Protein AF-A0A0F9JT16-F1 (afdb_monomer_lite)

Sequence (83 aa):
MKITIKNKEKHPKIIIWQSFPCGTMIEFNDGIRAMVIENVYGQKELLLLSHWLNGERFELARKYKTYPVAKILGTIKEIIVEK

Radius of gyration: 16.87 Å; chains: 1; bounding box: 36×26×65 Å

Organism: NCBI:txid412755

Structure (mmCIF, N/CA/C/O backbone):
data_AF-A0A0F9JT16-F1
#
_entry.id   AF-A0A0F9JT16-F1
#
loop_
_atom_site.group_PDB
_atom_site.id
_atom_site.type_symbol
_atom_site.label_atom_id
_atom_site.label_alt_id
_atom_site.label_comp_id
_atom_site.label_asym_id
_atom_site.label_entity_id
_atom_site.label_seq_id
_atom_site.pdbx_PDB_ins_code
_atom_site.Cartn_x
_atom_site.Cartn_y
_atom_site.Cartn_z
_atom_site.occupancy
_atom_site.B_iso_or_equiv
_atom_site.auth_seq_id
_atom_site.auth_comp_id
_atom_site.auth_asym_id
_atom_site.auth_atom_id
_atom_site.pdbx_PDB_model_num
ATOM 1 N N . MET A 1 1 ? -19.013 -6.991 -44.570 1.00 43.44 1 MET A N 1
ATOM 2 C CA . MET A 1 1 ? -19.202 -6.190 -43.337 1.00 43.44 1 MET A CA 1
ATOM 3 C C . MET A 1 1 ? -17.821 -5.901 -42.755 1.00 43.44 1 MET A C 1
ATOM 5 O O . MET A 1 1 ? -17.062 -6.846 -42.592 1.00 43.44 1 MET A O 1
ATOM 9 N N . LYS A 1 2 ? -17.437 -4.633 -42.547 1.00 42.62 2 LYS A N 1
ATOM 10 C CA . LYS A 1 2 ? -16.080 -4.261 -42.097 1.00 42.62 2 LYS A CA 1
ATOM 11 C C . LYS A 1 2 ? -16.125 -3.933 -40.603 1.00 42.62 2 LYS A C 1
ATOM 13 O O . LYS A 1 2 ? -16.711 -2.926 -40.222 1.00 42.62 2 LYS A O 1
ATOM 18 N N . ILE A 1 3 ? -15.568 -4.810 -39.769 1.00 44.47 3 ILE A N 1
ATOM 19 C CA . ILE A 1 3 ? -15.498 -4.620 -38.315 1.00 44.47 3 ILE A CA 1
ATOM 20 C C . ILE A 1 3 ? -14.169 -3.938 -38.005 1.00 44.47 3 ILE A C 1
ATOM 22 O O . ILE A 1 3 ? -13.103 -4.504 -38.237 1.00 44.47 3 ILE A O 1
ATOM 26 N N . THR A 1 4 ? -14.231 -2.713 -37.495 1.00 46.69 4 THR A N 1
ATOM 27 C CA . THR A 1 4 ? -13.048 -1.953 -37.085 1.00 46.69 4 THR A CA 1
ATOM 28 C C . THR A 1 4 ? -12.911 -2.055 -35.570 1.00 46.69 4 THR A C 1
ATOM 30 O O . THR A 1 4 ? -13.643 -1.399 -34.830 1.00 46.69 4 THR A O 1
ATOM 33 N N . ILE A 1 5 ? -11.982 -2.886 -35.097 1.00 54.88 5 ILE A N 1
ATOM 34 C CA . ILE A 1 5 ? -11.646 -2.984 -33.673 1.00 54.88 5 ILE A CA 1
ATOM 35 C C . ILE A 1 5 ? -10.736 -1.799 -33.336 1.00 54.88 5 ILE A C 1
ATOM 37 O O . ILE A 1 5 ? -9.562 -1.779 -33.695 1.00 54.88 5 ILE A O 1
ATOM 41 N N . LYS A 1 6 ? -11.283 -0.776 -32.672 1.00 54.16 6 LYS A N 1
ATOM 42 C CA . LYS A 1 6 ? -10.475 0.297 -32.080 1.00 54.16 6 LYS A CA 1
ATOM 43 C C . LYS A 1 6 ? -9.899 -0.218 -30.764 1.00 54.16 6 LYS A C 1
ATOM 45 O O . LYS A 1 6 ? -10.629 -0.312 -29.778 1.00 54.16 6 LYS A O 1
ATOM 50 N N . ASN A 1 7 ? -8.605 -0.532 -30.740 1.00 54.41 7 ASN A N 1
ATOM 51 C CA . ASN A 1 7 ? -7.887 -0.716 -29.482 1.00 54.41 7 ASN A CA 1
ATOM 52 C C . ASN A 1 7 ? -7.956 0.605 -28.708 1.00 54.41 7 ASN A C 1
ATOM 54 O O . ASN A 1 7 ? -7.315 1.585 -29.075 1.00 54.41 7 ASN A O 1
ATOM 58 N N . LYS A 1 8 ? -8.791 0.657 -27.664 1.00 56.31 8 LYS A N 1
ATOM 59 C CA . LYS A 1 8 ? -8.733 1.743 -26.686 1.00 56.31 8 LYS A CA 1
ATOM 60 C C . LYS A 1 8 ? -7.438 1.552 -25.913 1.00 56.31 8 LYS A C 1
ATOM 62 O O . LYS A 1 8 ? -7.351 0.625 -25.108 1.00 56.31 8 LYS A O 1
ATOM 67 N N . GLU A 1 9 ? -6.455 2.411 -26.155 1.00 54.81 9 GLU A N 1
ATOM 68 C CA . GLU A 1 9 ? -5.318 2.552 -25.252 1.00 54.81 9 GLU A CA 1
ATOM 69 C C . GLU A 1 9 ? -5.875 2.850 -23.857 1.00 54.81 9 GLU A C 1
ATOM 71 O O . GLU A 1 9 ? -6.447 3.908 -23.587 1.00 54.81 9 GLU A O 1
ATOM 76 N N . LYS A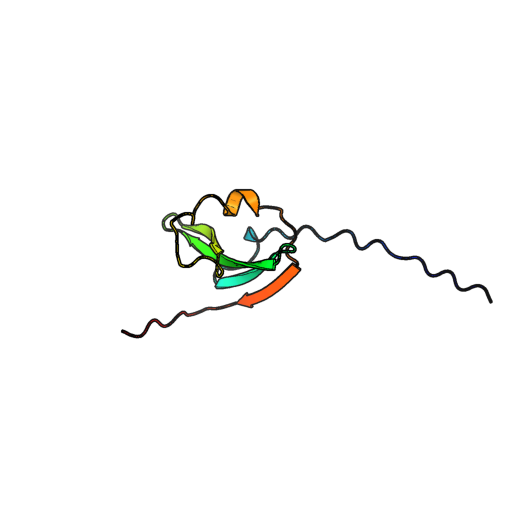 1 10 ? -5.808 1.855 -22.968 1.00 58.25 10 LYS A N 1
ATOM 77 C CA . LYS A 1 10 ? -6.117 2.055 -21.558 1.00 58.25 10 LYS A CA 1
ATOM 78 C C . LYS A 1 10 ? -4.951 2.842 -20.985 1.00 58.25 10 LYS A C 1
ATOM 80 O O . LYS A 1 10 ? -3.968 2.247 -20.555 1.00 58.25 10 LYS A O 1
ATOM 85 N N . HIS A 1 11 ? -5.055 4.167 -20.982 1.00 56.09 11 HIS A N 1
ATOM 86 C CA . HIS A 1 11 ? -4.149 4.970 -20.175 1.00 56.09 11 HIS A CA 1
ATOM 87 C C . HIS A 1 11 ? -4.267 4.476 -18.727 1.00 56.09 11 HIS A C 1
ATOM 89 O O . HIS A 1 11 ? -5.388 4.421 -18.200 1.00 56.09 11 HIS A O 1
ATOM 95 N N . PRO A 1 12 ? -3.162 4.041 -18.098 1.00 57.81 12 PRO A N 1
ATOM 96 C CA . PRO A 1 12 ? -3.210 3.582 -16.724 1.00 57.81 12 PRO A CA 1
ATOM 97 C C . PRO A 1 12 ? -3.736 4.733 -15.870 1.00 57.81 12 PRO A C 1
ATOM 99 O O . PRO A 1 12 ? -3.183 5.833 -15.877 1.00 57.81 12 PRO A O 1
ATOM 102 N N . LYS A 1 13 ? -4.847 4.498 -15.164 1.00 63.44 13 LYS A N 1
ATOM 103 C CA . LYS A 1 13 ? -5.330 5.458 -14.175 1.00 63.44 13 LYS A CA 1
ATOM 104 C C . LYS A 1 13 ? -4.232 5.597 -13.128 1.00 63.44 13 LYS A C 1
ATOM 106 O O . LYS A 1 13 ? -3.866 4.614 -12.490 1.00 63.44 13 LYS A O 1
ATOM 111 N N . ILE A 1 14 ? -3.701 6.804 -12.977 1.00 65.81 14 ILE A N 1
ATOM 112 C CA . ILE A 1 14 ? -2.773 7.120 -11.894 1.00 65.81 14 ILE A CA 1
ATOM 113 C C . ILE A 1 14 ? -3.563 6.968 -10.593 1.00 65.81 14 ILE A C 1
ATOM 115 O O . ILE A 1 14 ? -4.564 7.654 -10.386 1.00 65.81 14 ILE A O 1
ATOM 119 N N . ILE A 1 15 ? -3.147 6.032 -9.746 1.00 70.69 15 ILE A N 1
ATOM 120 C CA . ILE A 1 15 ? -3.777 5.774 -8.452 1.00 70.69 15 ILE A CA 1
ATOM 121 C C . ILE A 1 15 ? -2.884 6.373 -7.368 1.00 70.69 15 ILE A C 1
ATOM 123 O O . ILE A 1 15 ? -1.720 6.007 -7.239 1.00 70.69 15 ILE A O 1
ATOM 127 N N . ILE A 1 16 ? -3.449 7.294 -6.587 1.00 81.06 16 ILE A N 1
ATOM 128 C CA . ILE A 1 16 ? -2.782 7.956 -5.461 1.00 81.06 16 ILE A CA 1
ATOM 129 C C . ILE A 1 16 ? -3.114 7.163 -4.198 1.00 81.06 16 ILE A C 1
ATOM 131 O O . ILE A 1 16 ? -4.224 7.264 -3.669 1.00 81.06 16 ILE A O 1
ATOM 135 N N . TRP A 1 17 ? -2.174 6.357 -3.709 1.00 85.56 17 TRP A N 1
ATOM 136 C CA . TRP A 1 17 ? -2.422 5.441 -2.590 1.00 85.56 17 TR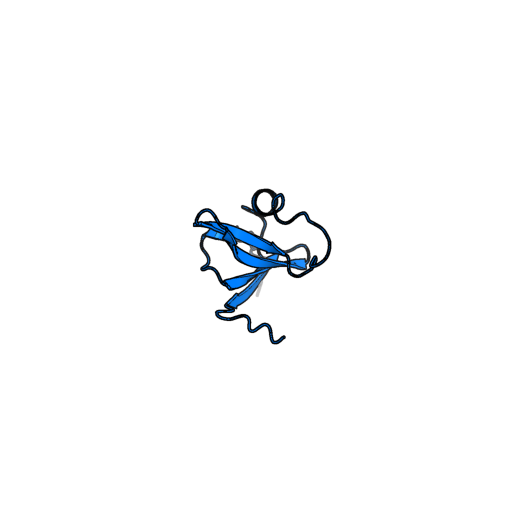P A CA 1
ATOM 137 C C . TRP A 1 17 ? -2.786 6.151 -1.279 1.00 85.56 17 TRP A C 1
ATOM 139 O O . TRP A 1 17 ? -3.481 5.570 -0.451 1.00 85.56 17 TRP A O 1
ATOM 149 N N . GLN A 1 18 ? -2.402 7.421 -1.102 1.00 85.31 18 GLN A N 1
ATOM 150 C CA . GLN A 1 18 ? -2.776 8.225 0.070 1.00 85.31 18 GLN A CA 1
ATOM 151 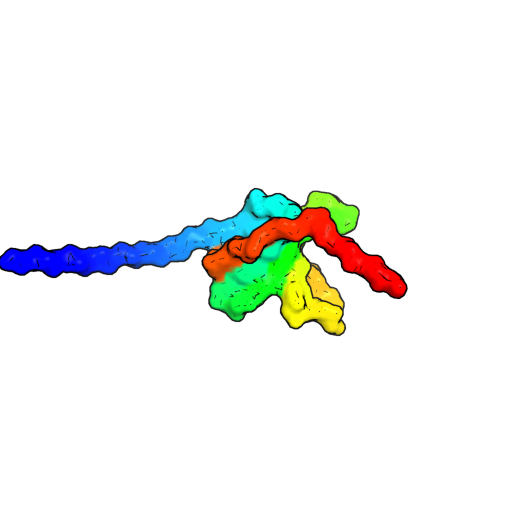C C . GLN A 1 18 ? -4.297 8.397 0.215 1.00 85.31 18 GLN A C 1
ATOM 153 O O . GLN A 1 18 ? -4.786 8.689 1.309 1.00 85.31 18 GLN A O 1
ATOM 158 N N . SER A 1 19 ? -5.056 8.212 -0.870 1.00 86.75 19 SER A N 1
ATOM 159 C CA . SER A 1 19 ? -6.522 8.241 -0.835 1.00 86.75 19 SER A CA 1
ATOM 160 C C . SER A 1 19 ? -7.136 7.012 -0.152 1.00 86.75 19 SER A C 1
ATOM 162 O O . SER A 1 19 ? -8.273 7.081 0.308 1.00 86.75 19 SER A O 1
ATOM 164 N N . PHE A 1 20 ? -6.394 5.909 -0.019 1.00 88.19 20 PHE A N 1
ATOM 165 C CA . PHE A 1 20 ? -6.890 4.679 0.598 1.00 88.19 20 PHE A CA 1
ATOM 166 C C . PHE A 1 20 ? -6.796 4.709 2.127 1.00 88.19 20 PHE A C 1
ATOM 168 O O . PHE A 1 20 ? -5.909 5.373 2.673 1.00 88.19 20 PHE A O 1
ATOM 175 N N . PRO A 1 21 ? -7.693 4.014 2.848 1.00 90.12 21 PRO A N 1
ATOM 176 C CA . PRO A 1 21 ? -7.617 3.922 4.303 1.00 90.12 21 PRO A CA 1
ATOM 177 C C . PRO A 1 21 ? -6.379 3.135 4.754 1.00 90.12 21 PRO A C 1
ATOM 179 O O . PRO A 1 21 ? -5.883 2.268 4.026 1.00 90.12 21 PRO A O 1
ATOM 182 N N . CYS A 1 22 ? -5.898 3.410 5.968 1.00 90.06 22 CYS A N 1
ATOM 183 C CA . CYS A 1 22 ? -4.856 2.600 6.601 1.00 90.06 22 CYS A CA 1
ATOM 184 C C . CYS A 1 22 ? -5.315 1.134 6.721 1.00 90.06 22 CYS A C 1
ATOM 186 O O . CYS A 1 22 ? -6.510 0.853 6.820 1.00 90.06 22 CYS A O 1
ATOM 188 N N . GLY A 1 23 ? -4.373 0.199 6.635 1.00 88.81 23 GLY A N 1
ATOM 189 C CA . GLY A 1 23 ? -4.632 -1.234 6.501 1.00 88.81 23 GLY A CA 1
ATOM 190 C C . GLY A 1 23 ? -4.860 -1.702 5.059 1.00 88.81 23 GLY A C 1
ATOM 191 O O . GLY A 1 23 ? -4.893 -2.905 4.804 1.00 88.81 23 GLY A O 1
ATOM 192 N N . THR A 1 24 ? -5.005 -0.794 4.085 1.00 92.00 24 THR A N 1
ATOM 193 C CA . THR A 1 24 ? -5.177 -1.188 2.675 1.00 92.00 24 THR A CA 1
ATOM 194 C C . THR A 1 24 ? -3.885 -1.763 2.114 1.00 92.00 24 THR A C 1
ATOM 196 O O . THR A 1 24 ? -2.866 -1.079 2.075 1.00 92.00 24 THR A O 1
ATOM 199 N N . MET A 1 25 ? -3.940 -2.996 1.620 1.00 91.12 25 MET A N 1
ATOM 200 C CA . MET A 1 25 ? -2.858 -3.615 0.868 1.00 91.12 25 MET A CA 1
ATOM 201 C C . MET A 1 25 ? -2.984 -3.312 -0.625 1.00 91.12 25 MET A C 1
ATOM 203 O O . MET A 1 25 ? -4.052 -3.462 -1.222 1.00 91.12 25 MET A O 1
ATOM 207 N N . ILE A 1 26 ? -1.870 -2.939 -1.240 1.00 89.69 26 ILE A N 1
ATOM 208 C CA . ILE A 1 26 ? -1.752 -2.593 -2.655 1.00 89.69 26 ILE A CA 1
ATOM 209 C C . ILE A 1 26 ? -0.586 -3.357 -3.286 1.00 89.69 26 ILE A C 1
ATOM 211 O O . ILE A 1 26 ? 0.421 -3.624 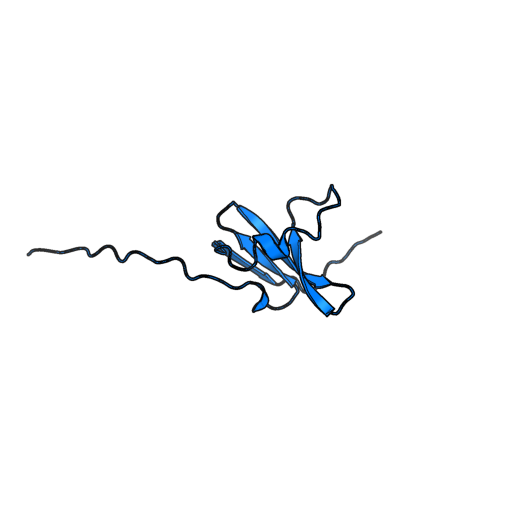-2.632 1.00 89.69 26 ILE A O 1
ATOM 215 N N . GLU A 1 27 ? -0.722 -3.707 -4.562 1.00 87.69 27 GLU A N 1
ATOM 216 C CA . GLU A 1 27 ? 0.370 -4.220 -5.395 1.00 87.69 27 GLU A CA 1
ATOM 217 C C . GLU A 1 27 ? 0.635 -3.214 -6.518 1.00 87.69 27 GLU A C 1
ATOM 219 O O . GLU A 1 27 ? -0.298 -2.785 -7.199 1.00 87.69 27 GLU A O 1
ATOM 224 N N . PHE A 1 28 ? 1.891 -2.818 -6.695 1.00 86.31 28 PHE A N 1
ATOM 225 C CA . PHE A 1 28 ? 2.345 -1.922 -7.756 1.00 86.31 28 PHE A CA 1
ATOM 226 C C . PHE A 1 28 ? 2.662 -2.695 -9.041 1.00 86.31 28 PHE A C 1
ATOM 228 O O . PHE A 1 28 ? 2.841 -3.911 -9.022 1.00 86.31 28 PHE A O 1
ATOM 235 N N . ASN A 1 29 ? 2.741 -1.991 -10.173 1.00 83.62 29 ASN A N 1
ATOM 236 C CA . ASN A 1 29 ? 3.031 -2.612 -11.475 1.00 83.62 29 ASN A CA 1
ATOM 237 C C . ASN A 1 29 ? 4.403 -3.308 -11.561 1.00 83.62 29 ASN A C 1
ATOM 239 O O . ASN A 1 29 ? 4.587 -4.158 -12.426 1.00 83.62 29 ASN A O 1
ATOM 243 N N . ASP A 1 30 ? 5.350 -2.968 -10.686 1.00 83.31 30 ASP A N 1
ATOM 244 C CA . ASP A 1 30 ? 6.651 -3.639 -10.567 1.00 83.31 30 ASP A CA 1
ATOM 245 C C . ASP A 1 30 ? 6.602 -4.899 -9.675 1.00 83.31 30 ASP A C 1
ATOM 247 O O . ASP A 1 30 ? 7.628 -5.531 -9.434 1.00 83.31 30 ASP A O 1
ATOM 251 N N . GLY A 1 31 ? 5.413 -5.280 -9.194 1.00 82.06 31 GLY A N 1
ATOM 252 C CA .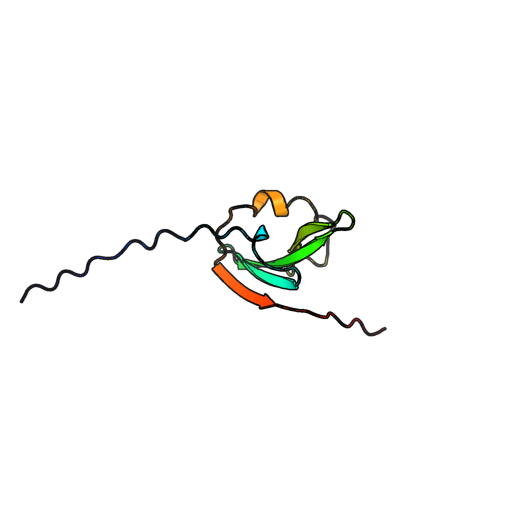 GLY A 1 31 ? 5.182 -6.454 -8.353 1.00 82.06 31 GLY A CA 1
ATOM 253 C C . GLY A 1 31 ? 5.370 -6.207 -6.856 1.00 82.06 31 GLY A C 1
ATOM 254 O O . GLY A 1 31 ? 5.114 -7.110 -6.054 1.00 82.06 31 GLY A O 1
ATOM 255 N N . ILE A 1 32 ? 5.773 -5.000 -6.443 1.00 85.31 32 ILE A N 1
ATOM 256 C CA . ILE A 1 32 ? 5.942 -4.676 -5.025 1.00 85.31 32 ILE A CA 1
ATOM 257 C C . ILE A 1 32 ? 4.587 -4.638 -4.328 1.00 85.31 32 ILE A C 1
ATOM 259 O O . ILE A 1 32 ? 3.635 -4.021 -4.804 1.00 85.31 32 ILE A O 1
ATOM 263 N N . ARG A 1 33 ? 4.521 -5.255 -3.146 1.00 86.38 33 ARG A N 1
ATOM 264 C CA . ARG A 1 33 ? 3.354 -5.202 -2.265 1.00 86.38 33 ARG A CA 1
ATOM 265 C C . ARG A 1 33 ? 3.628 -4.317 -1.067 1.00 86.38 33 ARG A C 1
ATOM 267 O O . ARG A 1 33 ? 4.659 -4.461 -0.407 1.00 86.38 33 ARG A O 1
ATOM 274 N N . ALA A 1 34 ? 2.676 -3.449 -0.768 1.00 87.12 34 ALA A N 1
ATOM 275 C CA . ALA A 1 34 ? 2.743 -2.555 0.369 1.00 87.12 34 ALA A CA 1
ATOM 276 C C . ALA A 1 34 ? 1.396 -2.459 1.082 1.00 87.12 34 ALA A C 1
ATOM 278 O O . ALA A 1 34 ? 0.348 -2.705 0.488 1.00 87.12 34 ALA A O 1
ATOM 279 N N . MET A 1 35 ? 1.430 -2.066 2.347 1.00 89.06 35 MET A N 1
ATOM 280 C CA . MET A 1 35 ? 0.256 -1.695 3.124 1.00 89.06 35 MET A CA 1
ATOM 281 C C . MET A 1 35 ? 0.299 -0.201 3.425 1.00 89.06 35 MET A C 1
ATOM 283 O O . MET A 1 35 ? 1.332 0.316 3.839 1.00 89.06 35 MET A O 1
ATOM 287 N N . VAL A 1 36 ? -0.822 0.490 3.243 1.00 89.38 36 VAL A N 1
ATOM 288 C CA . VAL A 1 36 ? -0.990 1.861 3.729 1.00 89.38 36 VAL A CA 1
ATOM 289 C C . VAL A 1 36 ? -1.067 1.809 5.248 1.00 89.38 36 VAL A C 1
ATOM 291 O O . VAL A 1 36 ? -1.960 1.165 5.791 1.00 89.38 36 VAL A O 1
ATOM 294 N N . ILE A 1 37 ? -0.154 2.476 5.936 1.00 87.69 37 ILE A N 1
ATOM 295 C CA . ILE A 1 37 ? -0.137 2.575 7.397 1.00 87.69 37 ILE A CA 1
ATOM 296 C C . ILE A 1 37 ? -0.100 4.046 7.809 1.00 87.69 37 ILE A C 1
ATOM 298 O O . ILE A 1 37 ? 0.125 4.925 6.978 1.00 87.69 37 ILE A O 1
ATOM 302 N N . GLU A 1 38 ? -0.331 4.309 9.087 1.00 87.38 38 GLU A N 1
ATOM 303 C CA . GLU A 1 38 ? -0.106 5.618 9.690 1.00 87.38 38 GLU A CA 1
ATOM 304 C C . GLU A 1 38 ? 1.164 5.557 10.537 1.00 87.38 38 GLU A C 1
ATOM 306 O O . GLU A 1 38 ? 1.368 4.602 11.287 1.00 87.38 38 GLU A O 1
ATOM 311 N N . ASN A 1 39 ? 2.035 6.549 10.384 1.00 83.25 39 ASN A N 1
ATOM 312 C CA . ASN A 1 39 ? 3.269 6.630 11.150 1.00 83.25 39 ASN A CA 1
ATOM 313 C C . ASN A 1 39 ? 3.058 7.297 12.514 1.00 83.25 39 ASN A C 1
ATOM 315 O O . ASN A 1 39 ? 1.981 7.799 12.826 1.00 83.25 39 ASN A O 1
ATOM 319 N N . VAL A 1 40 ? 4.122 7.366 13.319 1.00 82.44 40 VAL A N 1
ATOM 320 C CA . VAL A 1 40 ? 4.084 7.965 14.669 1.00 82.44 40 VAL A CA 1
ATOM 321 C C . VAL A 1 40 ? 3.688 9.449 14.690 1.00 82.44 40 VAL A C 1
ATOM 323 O O . VAL A 1 40 ? 3.364 9.978 15.748 1.00 82.44 40 VAL A O 1
ATOM 326 N N . TYR A 1 41 ? 3.706 10.122 13.536 1.00 85.94 41 TYR A N 1
ATOM 327 C CA . TYR A 1 41 ? 3.316 11.521 13.369 1.00 85.94 41 TYR A CA 1
ATOM 328 C C . TYR A 1 41 ? 1.898 11.688 12.793 1.00 85.94 41 TYR A C 1
ATOM 330 O O . TYR A 1 41 ? 1.525 12.805 12.434 1.00 85.94 41 TYR A O 1
ATOM 338 N N . GLY A 1 42 ? 1.115 10.611 12.655 1.00 85.12 42 GLY A N 1
ATOM 339 C CA . GLY A 1 42 ? -0.236 10.670 12.086 1.00 85.12 42 GLY A CA 1
ATOM 340 C C . GLY A 1 42 ? -0.263 10.844 10.562 1.00 85.12 42 GLY A C 1
ATOM 341 O O . GLY A 1 42 ? -1.253 11.312 10.002 1.00 85.12 42 GLY A O 1
ATOM 342 N N . GLN A 1 43 ? 0.837 10.541 9.864 1.00 86.69 43 GLN A N 1
ATOM 343 C CA . GLN A 1 43 ? 0.930 10.674 8.409 1.00 86.69 43 GLN A CA 1
ATOM 344 C C . GLN A 1 43 ? 0.841 9.309 7.731 1.00 86.69 43 GLN A C 1
ATOM 346 O O . GLN A 1 43 ? 1.439 8.337 8.191 1.00 86.69 43 GLN A O 1
ATOM 351 N N . LYS A 1 44 ? 0.136 9.240 6.595 1.00 86.12 44 LYS A N 1
ATOM 352 C CA . LYS A 1 44 ? 0.065 8.010 5.800 1.00 86.12 44 LYS A CA 1
ATOM 353 C C . LYS A 1 44 ? 1.402 7.698 5.133 1.00 86.12 44 LYS A C 1
ATOM 355 O O . LYS A 1 44 ? 1.953 8.535 4.417 1.00 86.12 44 LYS A O 1
ATOM 360 N N . GLU A 1 45 ? 1.849 6.459 5.277 1.00 86.56 45 GLU A N 1
ATOM 361 C CA . GLU A 1 45 ? 3.034 5.902 4.624 1.00 86.56 45 GLU A CA 1
ATOM 362 C C . GLU A 1 45 ? 2.767 4.485 4.093 1.00 86.56 45 GLU A C 1
ATOM 364 O O . GLU A 1 45 ? 1.675 3.936 4.256 1.00 86.56 45 GLU A O 1
ATOM 369 N N . LEU A 1 46 ? 3.750 3.910 3.397 1.00 85.62 46 LEU A N 1
ATOM 370 C CA . LEU A 1 46 ? 3.672 2.562 2.840 1.00 85.62 46 LEU A CA 1
ATOM 371 C C . LEU A 1 46 ? 4.645 1.633 3.561 1.00 85.62 46 LEU A C 1
ATOM 373 O O . LEU A 1 46 ? 5.853 1.839 3.503 1.00 85.62 46 LEU A O 1
ATOM 377 N N . LEU A 1 47 ? 4.122 0.567 4.158 1.00 83.69 47 LEU A N 1
ATOM 378 C CA . LEU A 1 47 ? 4.908 -0.536 4.697 1.00 83.69 47 LEU A CA 1
ATOM 379 C C . LEU A 1 47 ? 5.099 -1.608 3.622 1.00 83.69 47 LEU A C 1
ATOM 381 O O . LEU A 1 47 ? 4.122 -2.227 3.200 1.00 83.69 47 LEU A O 1
ATOM 385 N N . LEU A 1 48 ? 6.336 -1.857 3.184 1.00 77.75 48 LEU A N 1
ATOM 386 C CA . LEU A 1 48 ? 6.618 -2.929 2.226 1.00 77.75 48 LEU A CA 1
ATOM 387 C C . LEU A 1 48 ? 6.493 -4.308 2.874 1.00 77.75 48 LEU A C 1
ATOM 389 O O . LEU A 1 48 ? 7.108 -4.590 3.899 1.00 77.75 48 LEU A O 1
ATOM 393 N N . LEU A 1 49 ? 5.751 -5.199 2.219 1.00 72.44 49 LEU A N 1
ATOM 394 C CA . LEU A 1 49 ? 5.551 -6.574 2.683 1.00 72.44 49 LEU A CA 1
ATOM 395 C C . LEU A 1 49 ? 6.647 -7.527 2.183 1.00 72.44 49 LEU A C 1
ATOM 397 O O . LEU A 1 49 ? 6.778 -8.631 2.699 1.00 72.44 49 LEU A O 1
ATOM 401 N N . SER A 1 50 ? 7.451 -7.103 1.203 1.00 63.47 50 SER A N 1
ATOM 402 C CA . SER A 1 50 ? 8.548 -7.890 0.626 1.00 63.47 50 SER A CA 1
ATOM 403 C C . SER A 1 50 ? 9.889 -7.723 1.347 1.00 63.47 50 SER A C 1
ATOM 405 O O . SER A 1 50 ? 10.816 -8.468 1.045 1.00 63.47 50 SER A O 1
ATOM 407 N N . HIS A 1 51 ? 10.032 -6.764 2.267 1.00 48.28 51 HIS A N 1
ATOM 408 C CA . HIS A 1 51 ? 11.282 -6.483 2.984 1.00 48.28 51 HIS A CA 1
ATOM 409 C C . HIS A 1 51 ? 11.006 -6.322 4.482 1.00 48.28 51 HIS A C 1
ATOM 411 O O . HIS A 1 51 ? 10.994 -5.223 5.026 1.00 48.28 51 HIS A O 1
ATOM 417 N N . TRP A 1 52 ? 10.823 -7.447 5.171 1.00 46.09 52 TRP A N 1
ATOM 418 C CA . TRP A 1 52 ? 10.844 -7.488 6.637 1.00 46.09 52 TRP A CA 1
ATOM 419 C C . TRP A 1 52 ? 12.256 -7.350 7.235 1.00 46.09 52 TRP A C 1
ATOM 421 O O . TRP A 1 52 ? 12.400 -7.454 8.447 1.00 46.09 52 TRP A O 1
ATOM 431 N N . LEU A 1 53 ? 13.303 -7.123 6.427 1.00 42.03 53 LEU A N 1
ATOM 432 C CA . LEU A 1 53 ? 14.672 -7.406 6.871 1.00 42.03 53 LEU A CA 1
ATOM 433 C C . LEU A 1 53 ? 15.673 -6.255 6.939 1.00 42.03 53 LEU A C 1
ATOM 435 O O . LEU A 1 53 ? 16.651 -6.442 7.637 1.00 42.03 53 LEU A O 1
ATOM 439 N N . ASN A 1 54 ? 15.481 -5.076 6.345 1.00 44.09 54 ASN A N 1
ATOM 440 C CA . ASN A 1 54 ? 16.513 -4.032 6.447 1.00 44.09 54 ASN A CA 1
ATOM 441 C C . ASN A 1 54 ? 15.890 -2.640 6.424 1.00 44.09 54 ASN A C 1
ATOM 443 O O . ASN A 1 54 ? 15.516 -2.204 5.349 1.00 44.09 54 ASN A O 1
ATOM 447 N N . GLY A 1 55 ? 15.764 -2.000 7.596 1.00 50.16 55 GLY A N 1
ATOM 448 C CA . GLY A 1 55 ? 15.786 -0.551 7.913 1.00 50.16 55 GLY A CA 1
ATOM 449 C C . GLY A 1 55 ? 15.149 0.536 7.021 1.00 50.16 55 GLY A C 1
ATOM 450 O O . GLY A 1 55 ? 14.807 1.596 7.537 1.00 50.16 55 GLY A O 1
ATOM 451 N N . GLU A 1 56 ? 14.947 0.336 5.725 1.00 52.78 56 GLU A N 1
ATOM 452 C CA . GLU A 1 56 ? 14.583 1.341 4.725 1.00 52.78 56 GLU A CA 1
ATOM 453 C C . GLU A 1 56 ? 13.065 1.545 4.629 1.00 52.78 56 GLU A C 1
ATOM 455 O O . GLU A 1 56 ? 12.466 1.561 3.556 1.00 52.78 56 GLU A O 1
ATOM 460 N N . ARG A 1 57 ? 12.408 1.721 5.779 1.00 55.28 57 ARG A N 1
ATOM 461 C CA . ARG A 1 57 ? 10.961 1.986 5.841 1.00 55.28 57 ARG A CA 1
ATOM 462 C C . ARG A 1 57 ? 10.571 3.334 5.215 1.00 55.28 57 ARG A C 1
ATOM 464 O O . ARG A 1 57 ? 9.436 3.493 4.783 1.00 55.28 57 ARG A O 1
ATOM 471 N N . PHE A 1 58 ? 11.495 4.297 5.152 1.00 50.34 58 PHE A N 1
ATOM 472 C CA . PHE A 1 58 ? 11.146 5.713 4.981 1.00 50.34 58 PHE A CA 1
ATOM 473 C C . PHE A 1 58 ? 11.309 6.300 3.567 1.00 50.34 58 PHE A C 1
ATOM 475 O O . PHE A 1 58 ? 10.632 7.277 3.245 1.00 50.34 58 PHE A O 1
ATOM 482 N N . GLU A 1 59 ? 12.137 5.739 2.678 1.00 52.44 59 GLU A N 1
ATOM 483 C CA . GLU A 1 59 ? 12.426 6.409 1.390 1.00 52.44 59 GLU A CA 1
ATOM 484 C C . GLU A 1 59 ? 11.414 6.109 0.265 1.00 52.44 59 GLU A C 1
ATOM 486 O O . GLU A 1 59 ? 11.321 6.828 -0.735 1.00 52.44 59 GLU A O 1
ATOM 491 N N . LEU A 1 60 ? 10.570 5.091 0.436 1.00 60.72 60 LEU A N 1
ATOM 492 C CA . LEU A 1 60 ? 9.737 4.554 -0.644 1.00 60.72 60 LEU A CA 1
ATOM 493 C C . LEU A 1 60 ? 8.396 5.271 -0.827 1.00 60.72 60 LEU A C 1
ATOM 495 O O . LEU A 1 60 ? 7.914 5.373 -1.955 1.00 60.72 60 LEU A O 1
ATOM 499 N N . ALA A 1 61 ? 7.810 5.841 0.229 1.00 62.94 61 ALA A N 1
ATOM 500 C CA . ALA A 1 61 ? 6.549 6.583 0.120 1.00 62.94 61 ALA A CA 1
ATOM 501 C C . ALA A 1 61 ? 6.648 7.752 -0.881 1.00 62.94 61 ALA A C 1
ATOM 503 O O . ALA A 1 61 ? 5.685 8.054 -1.591 1.00 62.94 61 ALA A O 1
ATOM 504 N N . ARG A 1 62 ? 7.833 8.373 -0.990 1.00 68.00 62 ARG A N 1
ATOM 505 C CA . ARG A 1 62 ? 8.123 9.398 -2.004 1.00 68.00 62 ARG A CA 1
ATOM 506 C C . ARG A 1 62 ? 8.208 8.798 -3.405 1.00 68.00 62 ARG A C 1
ATOM 508 O O . ARG A 1 62 ? 7.525 9.293 -4.298 1.00 68.00 62 ARG A O 1
ATOM 515 N N . LYS A 1 63 ? 8.976 7.715 -3.584 1.00 75.44 63 LYS A N 1
ATOM 516 C CA . LYS A 1 63 ? 9.123 7.011 -4.872 1.00 75.44 63 LYS A CA 1
ATOM 517 C C . LYS A 1 63 ? 7.777 6.532 -5.429 1.00 75.44 63 LYS A C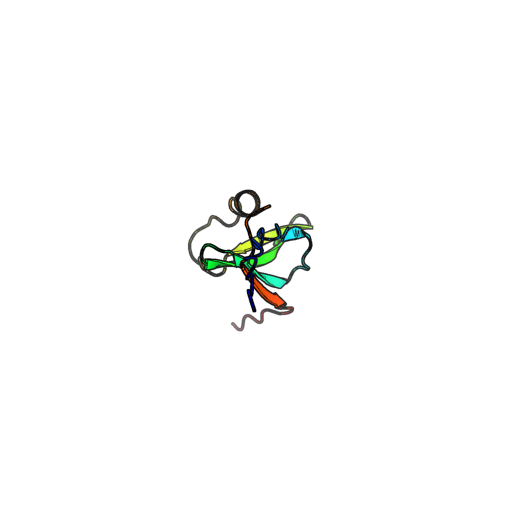 1
ATOM 519 O O . LYS A 1 63 ? 7.520 6.675 -6.620 1.00 75.44 63 LYS A O 1
ATOM 524 N N . TYR A 1 64 ? 6.900 6.015 -4.570 1.00 76.88 64 TYR A N 1
ATOM 525 C CA . TYR A 1 64 ? 5.631 5.405 -4.973 1.00 76.88 64 TYR A CA 1
ATOM 526 C C . TYR A 1 64 ? 4.423 6.350 -4.897 1.00 76.88 64 TYR A C 1
ATOM 528 O O . TYR A 1 64 ? 3.295 5.913 -5.108 1.00 76.88 64 TYR A O 1
ATOM 536 N N . LYS A 1 65 ? 4.617 7.651 -4.628 1.00 75.69 65 LYS A N 1
ATOM 537 C CA . LYS A 1 65 ? 3.526 8.636 -4.462 1.00 75.69 65 LYS A CA 1
ATOM 538 C C . LYS A 1 65 ? 2.536 8.671 -5.632 1.00 75.69 65 LYS A C 1
ATOM 540 O O . LYS A 1 65 ? 1.339 8.827 -5.412 1.00 75.69 65 LYS A O 1
ATOM 545 N N . THR A 1 66 ? 3.032 8.539 -6.856 1.00 75.94 66 THR A N 1
ATOM 546 C CA . THR A 1 66 ? 2.230 8.564 -8.092 1.00 75.94 66 THR A CA 1
ATOM 547 C C . THR A 1 66 ? 2.438 7.316 -8.946 1.00 75.94 66 THR A C 1
ATOM 549 O O . THR A 1 66 ? 2.036 7.287 -10.109 1.00 75.94 66 THR A O 1
ATOM 552 N N . TYR A 1 67 ? 3.087 6.288 -8.394 1.00 78.62 67 TYR A N 1
ATOM 553 C CA . TYR A 1 67 ? 3.411 5.090 -9.153 1.00 78.62 67 TYR A CA 1
ATOM 554 C C . TYR A 1 67 ? 2.138 4.278 -9.431 1.00 78.62 67 TYR A C 1
ATOM 556 O O . TYR A 1 67 ? 1.319 4.110 -8.524 1.00 78.62 67 TYR A O 1
ATOM 564 N N . PRO A 1 68 ? 1.946 3.760 -10.657 1.00 77.38 68 PRO A N 1
ATOM 565 C CA . PRO A 1 68 ? 0.761 2.986 -10.993 1.00 77.38 68 PRO A CA 1
ATOM 566 C C . PRO A 1 68 ? 0.574 1.770 -10.075 1.00 77.38 68 PRO A C 1
ATOM 568 O O . PRO A 1 68 ? 1.412 0.864 -10.020 1.00 77.38 68 PRO A O 1
ATOM 571 N N . VAL A 1 69 ? -0.554 1.752 -9.366 1.00 80.50 69 VAL A N 1
ATOM 572 C CA . VAL A 1 69 ? -1.017 0.592 -8.601 1.00 80.50 69 VAL A CA 1
ATOM 573 C C . VAL A 1 69 ? -1.634 -0.405 -9.578 1.00 80.50 69 VAL A C 1
ATOM 575 O O . VAL A 1 69 ? -2.554 -0.059 -10.320 1.00 80.50 69 VAL A O 1
ATOM 578 N N . ALA A 1 70 ? -1.145 -1.641 -9.560 1.00 83.62 70 ALA A N 1
ATOM 579 C CA . ALA A 1 70 ? -1.670 -2.733 -10.369 1.00 83.62 70 ALA A CA 1
ATOM 580 C C . ALA A 1 70 ? -3.028 -3.206 -9.841 1.00 83.62 70 ALA A C 1
ATOM 582 O O . ALA A 1 70 ? -3.959 -3.439 -10.613 1.00 83.62 70 ALA A O 1
ATOM 583 N N . LYS A 1 71 ? -3.145 -3.354 -8.513 1.00 86.38 71 LYS A N 1
ATOM 584 C CA . LYS A 1 71 ? -4.372 -3.813 -7.842 1.00 86.38 71 LYS A CA 1
ATOM 585 C C . LYS A 1 71 ? -4.402 -3.462 -6.354 1.00 86.38 71 LYS A C 1
ATOM 587 O O . LYS A 1 71 ? -3.367 -3.342 -5.701 1.00 86.38 71 LYS A O 1
ATOM 592 N N . ILE A 1 72 ? -5.616 -3.374 -5.818 1.00 88.06 72 ILE A N 1
ATOM 593 C CA . ILE A 1 72 ? -5.889 -3.348 -4.377 1.00 88.06 72 ILE A CA 1
ATOM 594 C C . ILE A 1 72 ? -6.123 -4.795 -3.939 1.00 88.06 72 ILE A C 1
ATOM 596 O O . ILE A 1 72 ? -6.971 -5.479 -4.506 1.00 88.06 72 ILE A O 1
ATOM 600 N N . LEU A 1 73 ? -5.349 -5.268 -2.963 1.00 87.25 73 LEU A N 1
ATOM 601 C CA . LEU A 1 73 ? -5.386 -6.654 -2.484 1.00 87.25 73 LEU A CA 1
ATOM 602 C C . LEU A 1 73 ? -6.433 -6.880 -1.385 1.00 87.25 73 LEU A C 1
ATOM 604 O O . LEU A 1 73 ? -6.860 -8.009 -1.174 1.00 87.25 73 LEU A O 1
ATOM 608 N N . GLY A 1 74 ? -6.837 -5.820 -0.687 1.00 87.50 74 GLY A N 1
ATOM 609 C CA . GLY A 1 74 ? -7.804 -5.868 0.407 1.00 87.50 74 GLY A CA 1
ATOM 610 C C . GLY A 1 74 ? -7.439 -4.892 1.520 1.00 87.50 74 GLY A C 1
ATOM 611 O O . GLY A 1 74 ? -6.473 -4.140 1.399 1.00 87.50 74 GLY A O 1
ATOM 612 N N . THR A 1 75 ? -8.197 -4.913 2.613 1.00 88.62 75 THR A N 1
ATOM 613 C CA . THR A 1 75 ? -7.925 -4.103 3.807 1.00 88.62 75 THR A CA 1
ATOM 614 C C . THR A 1 75 ? -7.785 -5.021 5.012 1.00 88.62 75 THR A C 1
ATOM 616 O O . THR A 1 75 ? -8.713 -5.757 5.338 1.00 88.62 75 THR A O 1
ATOM 619 N N . ILE A 1 76 ? -6.632 -4.968 5.674 1.00 82.69 76 ILE A N 1
ATOM 620 C CA . ILE A 1 76 ? -6.358 -5.675 6.925 1.00 82.69 76 ILE A CA 1
ATOM 621 C C . ILE A 1 76 ? -6.630 -4.705 8.071 1.00 82.69 76 ILE A C 1
ATOM 623 O O . ILE A 1 76 ? -6.041 -3.629 8.122 1.00 82.69 76 ILE A O 1
ATOM 627 N N . LYS A 1 77 ? -7.548 -5.069 8.969 1.00 75.31 77 LYS A N 1
ATOM 628 C CA . LYS A 1 77 ? -7.928 -4.229 10.117 1.00 75.31 77 LYS A CA 1
ATOM 629 C C . LYS A 1 77 ? -7.182 -4.576 11.401 1.00 75.31 77 LYS A C 1
ATOM 631 O O . LYS A 1 77 ? -7.096 -3.732 12.283 1.00 75.31 77 LYS A O 1
ATOM 636 N N . GLU A 1 78 ? -6.658 -5.791 11.501 1.00 69.81 78 GLU A N 1
ATOM 637 C CA . GLU A 1 78 ? -6.018 -6.300 12.708 1.00 69.81 78 GLU A CA 1
ATOM 638 C C . GLU A 1 78 ? -4.869 -7.235 12.325 1.00 69.81 78 GLU A C 1
ATOM 640 O O . GLU A 1 78 ? -5.002 -8.050 11.409 1.00 69.81 78 GLU A O 1
ATOM 645 N N . ILE A 1 79 ? -3.729 -7.083 13.001 1.00 67.38 79 ILE A N 1
ATOM 646 C CA . ILE A 1 79 ? -2.584 -7.990 12.911 1.00 67.38 79 ILE A CA 1
ATOM 647 C C . ILE A 1 79 ? -2.355 -8.507 14.327 1.00 67.38 79 ILE A C 1
ATOM 649 O O . ILE A 1 79 ? -1.935 -7.750 15.201 1.00 67.38 79 ILE A O 1
ATOM 653 N N . ILE A 1 80 ? -2.654 -9.782 14.554 1.00 67.62 80 ILE A N 1
ATOM 654 C CA . ILE A 1 80 ? -2.438 -10.437 15.844 1.00 67.62 80 ILE A CA 1
ATOM 655 C C . ILE A 1 80 ? -1.031 -11.037 15.825 1.00 67.62 80 ILE A C 1
ATOM 657 O O . ILE A 1 80 ? -0.716 -11.856 14.962 1.00 67.62 80 ILE A O 1
ATOM 661 N N . VAL A 1 81 ? -0.181 -10.605 16.757 1.00 63.47 81 VAL A N 1
ATOM 662 C CA . VAL A 1 81 ? 1.146 -11.191 16.986 1.00 63.47 81 VAL A CA 1
ATOM 663 C C . VAL A 1 81 ? 1.075 -11.978 18.288 1.00 63.47 81 VAL A C 1
ATOM 665 O O . VAL A 1 81 ? 1.055 -11.390 19.369 1.00 63.47 81 VAL A O 1
ATOM 668 N N . GLU A 1 82 ? 0.991 -13.301 18.183 1.00 56.41 82 GLU A N 1
ATOM 669 C CA . GLU A 1 82 ? 1.089 -14.193 19.340 1.00 56.41 82 GLU A CA 1
ATOM 670 C C . GLU A 1 82 ? 2.562 -14.314 19.773 1.00 56.41 82 GLU A C 1
ATOM 672 O O . GLU A 1 82 ? 3.463 -14.309 18.929 1.00 56.41 82 GLU A O 1
ATOM 677 N N . LYS A 1 83 ? 2.802 -14.331 21.091 1.00 54.88 83 LYS A N 1
ATOM 678 C CA . LYS A 1 83 ? 4.134 -14.459 21.704 1.00 54.88 83 LYS A CA 1
ATOM 679 C C . LYS A 1 83 ? 4.527 -15.914 21.898 1.00 54.88 83 LYS A C 1
ATOM 681 O O . LYS A 1 83 ? 3.632 -16.695 22.284 1.00 54.88 83 LYS A O 1
#

Foldseek 3Di:
DDDDDDDDPPPQDFDQCQPDDFQWWFAFPVRWIWTFHADPVRGTATHTPVPPDDDPRPPVRVVCRRGRTPDTPDGDPDDDDDD

pLDDT: mean 72.77, std 15.44, range [42.03, 92.0]

Secondary structure (DSSP, 8-state):
----------PPPPP-GGGSPTTEEEEETTS-EEEEEE-TTS-EEEEESS-SSSS--SSHHHHTTTPPEEEEEEE--------